Protein AF-A0A838RZ34-F1 (afdb_monomer_lite)

pLDDT: mean 84.63, std 13.36, range [51.28, 96.69]

Radius of gyration: 13.05 Å; chains: 1; bounding box: 36×21×36 Å

Foldseek 3Di:
DVVLLVVCVVVDDPQKDKDFPDWDWDDDPPFIKIKTWMWIDHPPDTDIFIFMDTDDPDPVVRVSNRVVRRVVVVVVVVVVVD

Structure (mmCIF, N/CA/C/O backbone):
data_AF-A0A838RZ34-F1
#
_entry.id   AF-A0A838RZ34-F1
#
loop_
_atom_site.group_PDB
_atom_site.id
_atom_site.type_symbol
_atom_site.label_atom_id
_atom_site.label_alt_id
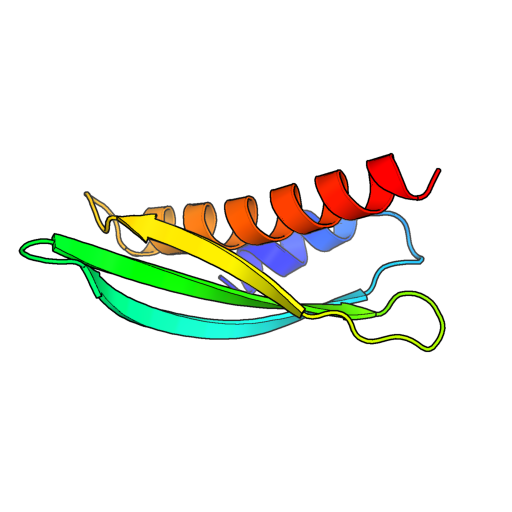_atom_site.label_comp_id
_atom_site.label_asym_id
_atom_site.label_entity_id
_atom_site.label_seq_id
_atom_site.pdbx_PDB_ins_code
_atom_site.Cartn_x
_atom_site.Cartn_y
_atom_site.Cartn_z
_atom_site.occupancy
_atom_site.B_iso_or_equiv
_atom_site.auth_seq_id
_atom_site.auth_comp_id
_atom_site.auth_asym_id
_atom_site.auth_atom_id
_atom_site.pdbx_PDB_model_num
ATOM 1 N N . GLY A 1 1 ? 1.877 8.120 6.054 1.00 58.62 1 GLY A N 1
ATOM 2 C CA . GLY A 1 1 ? 1.591 8.198 4.606 1.00 58.62 1 GLY A CA 1
ATOM 3 C C . GLY A 1 1 ? 2.709 8.896 3.851 1.00 58.62 1 GLY A C 1
ATOM 4 O O . GLY A 1 1 ? 3.711 8.263 3.556 1.00 58.62 1 GLY A O 1
ATOM 5 N N . ARG A 1 2 ? 2.588 10.203 3.575 1.00 63.97 2 ARG A N 1
ATOM 6 C CA . ARG A 1 2 ? 3.604 10.973 2.820 1.00 63.97 2 ARG A CA 1
ATOM 7 C C . ARG A 1 2 ? 5.015 10.933 3.423 1.00 63.97 2 ARG A C 1
ATOM 9 O O . ARG A 1 2 ? 5.963 10.680 2.693 1.00 63.97 2 ARG A O 1
ATOM 16 N N . ALA A 1 3 ? 5.139 11.106 4.741 1.00 63.31 3 ALA A N 1
ATOM 17 C CA . ALA A 1 3 ? 6.427 11.009 5.438 1.00 63.31 3 ALA A CA 1
ATOM 18 C C . ALA A 1 3 ? 7.064 9.612 5.304 1.00 63.31 3 ALA A C 1
ATOM 20 O O . ALA A 1 3 ? 8.268 9.493 5.124 1.00 63.31 3 ALA A O 1
ATOM 21 N N . THR A 1 4 ? 6.245 8.556 5.317 1.00 69.06 4 THR A N 1
ATOM 22 C CA . THR A 1 4 ? 6.678 7.169 5.093 1.00 69.06 4 THR A CA 1
ATOM 23 C C . THR A 1 4 ? 7.265 6.999 3.693 1.00 69.06 4 THR A C 1
ATOM 25 O O . THR A 1 4 ? 8.323 6.403 3.540 1.00 69.06 4 THR A O 1
ATOM 28 N N . LEU A 1 5 ? 6.621 7.576 2.675 1.00 67.12 5 LEU A N 1
ATOM 29 C CA . LEU A 1 5 ? 7.138 7.561 1.307 1.00 67.12 5 LEU A CA 1
ATOM 30 C C . LEU A 1 5 ? 8.406 8.387 1.137 1.00 67.12 5 LEU A C 1
ATOM 32 O O . LEU A 1 5 ? 9.304 7.944 0.438 1.00 67.12 5 LEU A O 1
ATOM 36 N N . GLN A 1 6 ? 8.511 9.544 1.790 1.00 66.38 6 GLN A N 1
ATOM 37 C CA . GLN A 1 6 ? 9.747 10.330 1.777 1.00 66.38 6 GLN A CA 1
ATOM 38 C C . GLN A 1 6 ? 10.906 9.594 2.455 1.00 66.38 6 GLN A C 1
ATOM 40 O O . GLN A 1 6 ? 12.011 9.597 1.924 1.00 66.38 6 GLN A O 1
ATOM 45 N N . ALA A 1 7 ? 10.656 8.929 3.586 1.00 65.25 7 ALA A N 1
ATOM 46 C CA . ALA A 1 7 ? 11.664 8.112 4.257 1.00 65.25 7 ALA A CA 1
ATOM 47 C C . ALA A 1 7 ? 12.111 6.929 3.383 1.00 65.25 7 ALA A C 1
ATOM 49 O O . ALA A 1 7 ? 13.297 6.621 3.315 1.00 65.25 7 ALA A O 1
ATOM 50 N N . LEU A 1 8 ? 11.169 6.299 2.676 1.00 65.50 8 LEU A N 1
ATOM 51 C CA . LEU A 1 8 ? 11.446 5.159 1.804 1.00 65.50 8 LEU A CA 1
ATOM 52 C C . LEU A 1 8 ? 12.060 5.556 0.458 1.00 65.50 8 LEU A C 1
ATOM 54 O O . LEU A 1 8 ? 12.836 4.783 -0.092 1.00 65.50 8 LEU A O 1
ATOM 58 N N . ALA A 1 9 ? 11.776 6.751 -0.062 1.00 62.00 9 ALA A N 1
ATOM 59 C CA . ALA A 1 9 ? 12.375 7.253 -1.298 1.00 62.00 9 ALA A CA 1
ATOM 60 C C . ALA A 1 9 ? 13.908 7.321 -1.213 1.00 62.00 9 ALA A C 1
ATOM 62 O O . ALA A 1 9 ? 14.568 7.120 -2.219 1.00 62.00 9 ALA A O 1
ATOM 63 N N . GLY A 1 10 ? 14.478 7.515 -0.017 1.00 58.62 10 GLY A N 1
ATOM 64 C CA . GLY A 1 10 ? 15.929 7.432 0.195 1.00 58.62 10 GLY A CA 1
ATOM 65 C C . GLY A 1 10 ? 16.504 6.007 0.170 1.00 58.62 10 GLY A C 1
ATOM 66 O O . GLY A 1 10 ? 17.717 5.847 0.209 1.00 58.62 10 GLY A O 1
ATOM 67 N N . THR A 1 11 ? 15.657 4.973 0.152 1.00 62.28 11 THR A N 1
ATOM 68 C CA . THR A 1 11 ? 16.050 3.549 0.092 1.00 62.28 11 THR A CA 1
ATOM 69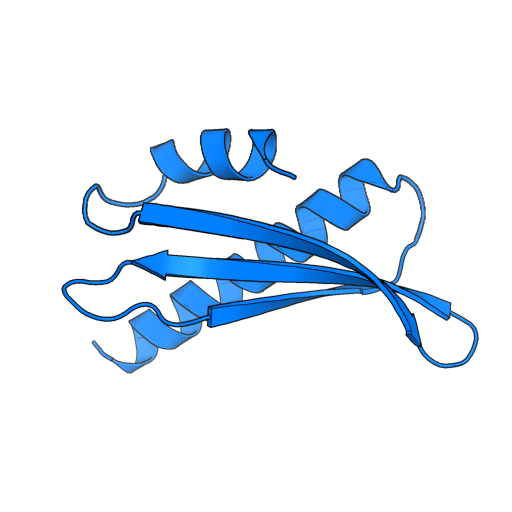 C C . THR A 1 11 ? 15.892 2.957 -1.314 1.00 62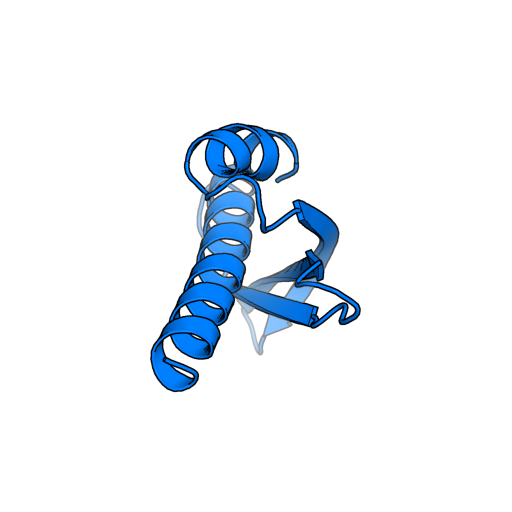.28 11 THR A C 1
ATOM 71 O O . THR A 1 11 ? 16.442 1.896 -1.599 1.00 62.28 11 THR A O 1
ATOM 74 N N . PHE A 1 12 ? 15.133 3.615 -2.193 1.00 62.25 12 PHE A N 1
ATOM 75 C CA . PHE A 1 12 ? 14.943 3.191 -3.577 1.00 62.25 12 PHE A CA 1
ATOM 76 C C . PHE A 1 12 ? 15.932 3.918 -4.496 1.00 62.25 12 PHE A C 1
ATOM 78 O O . PHE A 1 12 ? 16.224 5.088 -4.274 1.00 62.25 12 PHE A O 1
ATOM 85 N N . ASP A 1 13 ? 16.447 3.209 -5.508 1.00 57.50 13 ASP A N 1
ATOM 86 C CA . ASP A 1 13 ? 17.338 3.769 -6.537 1.00 57.50 13 ASP A CA 1
ATOM 87 C C . ASP A 1 13 ? 16.784 5.070 -7.140 1.00 57.50 13 ASP A C 1
ATOM 89 O O . ASP A 1 13 ? 15.569 5.229 -7.296 1.00 57.50 13 ASP A O 1
ATOM 93 N N . GLU A 1 14 ? 17.696 5.951 -7.559 1.00 55.31 14 GLU A N 1
ATOM 94 C CA . GLU A 1 14 ? 17.429 7.294 -8.104 1.00 55.31 14 GLU A CA 1
ATOM 95 C C . GLU A 1 14 ? 16.468 7.313 -9.316 1.00 55.31 14 GLU A C 1
ATOM 97 O O . GLU A 1 14 ? 15.892 8.353 -9.642 1.00 55.31 14 GLU A O 1
ATOM 102 N N . ASP A 1 15 ? 16.229 6.162 -9.948 1.00 60.09 15 ASP A N 1
ATOM 103 C CA . ASP A 1 15 ? 15.428 6.026 -11.167 1.00 60.09 15 ASP A CA 1
ATOM 104 C C . ASP A 1 15 ? 13.911 5.880 -10.939 1.00 60.09 15 ASP A C 1
ATOM 106 O O . ASP A 1 15 ? 13.140 5.930 -11.904 1.00 60.09 15 ASP A O 1
ATOM 110 N N . ALA A 1 16 ? 13.448 5.703 -9.694 1.00 65.50 16 ALA A N 1
ATOM 111 C CA . ALA A 1 16 ? 12.026 5.527 -9.386 1.00 65.50 16 ALA A CA 1
ATOM 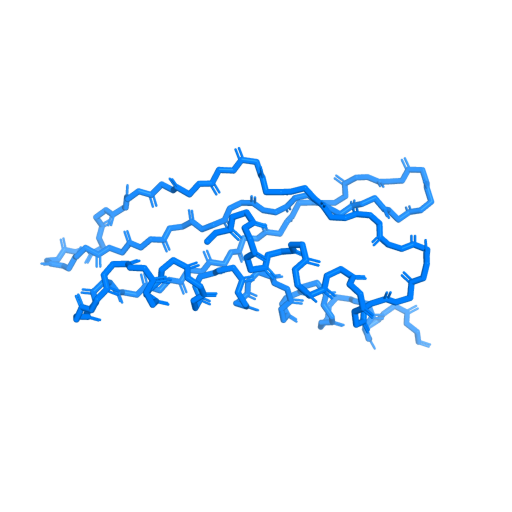112 C C . ALA A 1 16 ? 11.489 6.641 -8.474 1.00 65.50 16 ALA A C 1
ATOM 114 O O . ALA A 1 16 ? 11.642 6.615 -7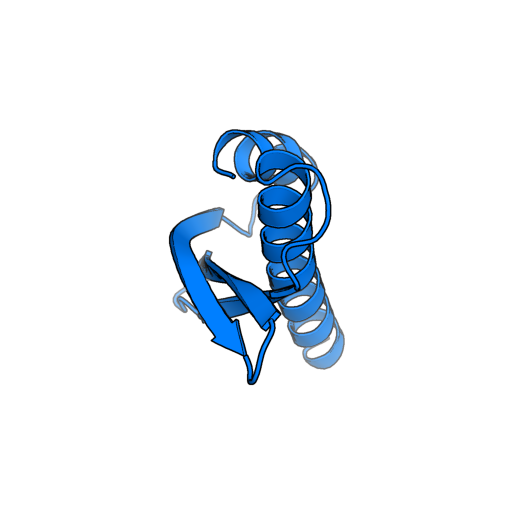.255 1.00 65.50 16 ALA A O 1
ATOM 115 N N . ALA A 1 17 ? 10.779 7.606 -9.067 1.00 81.38 17 ALA A N 1
ATOM 116 C CA . ALA A 1 17 ? 10.037 8.606 -8.302 1.00 81.38 17 ALA A CA 1
ATOM 117 C C . ALA A 1 17 ? 8.636 8.082 -7.956 1.00 81.38 17 ALA A C 1
ATOM 119 O O . ALA A 1 17 ? 7.859 7.731 -8.848 1.00 81.38 17 ALA A O 1
ATOM 120 N N . PHE A 1 18 ? 8.297 8.072 -6.667 1.00 85.62 18 PHE A N 1
ATOM 121 C CA . PHE A 1 18 ? 6.993 7.628 -6.175 1.00 85.62 18 PHE A CA 1
ATOM 122 C C . PHE A 1 18 ? 6.119 8.800 -5.731 1.00 85.62 18 PHE A C 1
ATOM 124 O O . PHE A 1 18 ? 6.591 9.738 -5.086 1.00 85.62 18 PHE A O 1
ATOM 131 N N . VAL A 1 19 ? 4.821 8.713 -6.013 1.00 89.19 19 VAL A N 1
ATOM 132 C CA . VAL A 1 19 ? 3.810 9.672 -5.561 1.00 89.19 19 VAL A CA 1
ATOM 133 C C . VAL A 1 19 ? 2.686 8.921 -4.855 1.00 89.19 19 VAL A C 1
ATOM 135 O O . VAL A 1 19 ? 2.093 8.003 -5.418 1.00 89.19 19 VAL A O 1
ATOM 138 N N . LEU A 1 20 ? 2.379 9.329 -3.619 1.00 89.56 20 LEU A N 1
ATOM 139 C CA . LEU A 1 20 ? 1.131 8.943 -2.959 1.00 89.56 20 LEU A CA 1
ATOM 140 C C . LEU A 1 20 ? 0.006 9.780 -3.553 1.00 89.56 20 LEU A C 1
ATOM 142 O O . LEU A 1 20 ? -0.065 10.977 -3.269 1.00 89.56 20 LEU A O 1
ATOM 146 N N . GLU A 1 21 ? -0.847 9.162 -4.358 1.00 93.06 21 GLU A N 1
ATOM 147 C CA . GLU A 1 21 ? -2.020 9.842 -4.912 1.00 93.06 21 GLU A CA 1
ATOM 148 C C . GLU A 1 21 ? -3.077 10.039 -3.822 1.00 93.06 21 GLU A C 1
ATOM 150 O O . GLU A 1 21 ? -3.675 11.106 -3.718 1.00 93.06 21 GLU A O 1
ATOM 155 N N . GLY A 1 22 ? -3.252 9.038 -2.954 1.00 91.88 22 GLY A N 1
ATOM 156 C CA . GLY A 1 22 ? -4.220 9.102 -1.867 1.00 91.88 22 GLY A CA 1
ATOM 157 C C . GLY A 1 22 ? -4.191 7.884 -0.953 1.00 91.88 22 GLY A C 1
ATOM 158 O O . GLY A 1 22 ? -3.565 6.863 -1.257 1.00 91.88 22 GLY A O 1
ATOM 159 N N . ILE A 1 23 ? -4.866 8.027 0.186 1.00 95.00 23 ILE A N 1
ATOM 160 C CA . ILE A 1 23 ? -5.241 6.929 1.073 1.00 95.00 23 ILE A CA 1
ATOM 161 C C . ILE A 1 23 ? -6.730 7.092 1.346 1.00 95.00 23 ILE A C 1
ATOM 163 O O . ILE A 1 23 ? -7.135 8.134 1.852 1.00 95.00 23 ILE A O 1
ATOM 167 N N . GLU A 1 24 ? -7.505 6.070 1.017 1.00 95.44 24 GLU A N 1
ATOM 168 C CA . GLU A 1 24 ? -8.955 6.055 1.182 1.00 95.44 24 GLU A CA 1
ATOM 169 C C . GLU A 1 24 ? -9.354 4.993 2.203 1.00 95.44 24 GLU A C 1
ATOM 171 O O . GLU A 1 24 ? -8.791 3.894 2.221 1.00 95.44 24 GLU A O 1
ATOM 176 N N . GLU A 1 25 ? -10.344 5.303 3.033 1.00 95.31 25 GLU A N 1
ATOM 177 C CA . GLU A 1 25 ? -11.028 4.294 3.837 1.00 95.31 25 GLU A CA 1
ATOM 178 C C . GLU A 1 25 ? -12.019 3.524 2.963 1.00 95.31 25 GLU A C 1
ATOM 180 O O . GLU A 1 25 ? -12.789 4.102 2.196 1.00 95.31 25 GLU A O 1
ATOM 185 N N . ILE A 1 26 ? -12.007 2.201 3.083 1.00 95.69 26 ILE A N 1
ATOM 186 C CA . ILE A 1 26 ? -12.900 1.306 2.351 1.00 95.69 26 ILE A CA 1
ATOM 187 C C . ILE A 1 26 ? -13.626 0.381 3.324 1.00 95.69 26 ILE A C 1
ATOM 189 O O . ILE A 1 26 ? -13.041 -0.115 4.285 1.00 95.69 26 ILE A O 1
ATOM 193 N N . ALA A 1 27 ? -14.904 0.116 3.068 1.00 95.19 27 ALA A N 1
ATOM 194 C CA . ALA A 1 27 ? -15.634 -0.930 3.774 1.00 95.19 27 ALA A CA 1
ATOM 195 C C . ALA A 1 27 ? -15.346 -2.287 3.116 1.00 95.19 27 ALA A C 1
ATOM 197 O O . ALA A 1 27 ? -15.477 -2.435 1.899 1.00 95.19 27 ALA A O 1
ATOM 198 N N . VAL A 1 28 ? -14.967 -3.283 3.917 1.00 93.06 28 VAL A N 1
ATOM 199 C CA . VAL A 1 28 ? -14.722 -4.660 3.475 1.00 93.06 28 VAL A CA 1
ATOM 200 C C . VAL A 1 28 ? -15.576 -5.581 4.337 1.00 93.06 28 VAL A C 1
ATOM 202 O O . VAL A 1 28 ? -15.167 -5.972 5.427 1.00 93.06 28 VAL A O 1
ATOM 205 N N . SER A 1 29 ? -16.770 -5.925 3.844 1.00 93.62 29 SER A N 1
ATOM 206 C CA . SER A 1 29 ? -17.790 -6.623 4.640 1.00 93.62 29 SER A CA 1
ATOM 207 C C . SER A 1 29 ? -18.137 -5.811 5.901 1.00 93.62 29 SER A C 1
ATOM 209 O O . SER A 1 29 ? -18.611 -4.682 5.802 1.00 93.62 29 SER A O 1
ATOM 211 N N . ASP A 1 30 ? -17.877 -6.376 7.070 1.00 94.50 30 ASP A N 1
ATOM 212 C CA . ASP A 1 30 ? -18.074 -5.852 8.415 1.00 94.50 30 ASP A CA 1
ATOM 213 C C . ASP A 1 30 ? -16.820 -5.159 8.975 1.00 94.50 30 ASP A C 1
ATOM 215 O O . ASP A 1 30 ? -16.859 -4.593 10.066 1.00 94.50 30 ASP A O 1
ATOM 219 N N . ALA A 1 31 ? -15.714 -5.165 8.226 1.00 94.19 31 ALA A N 1
ATOM 220 C CA . ALA A 1 31 ? -14.469 -4.512 8.596 1.00 94.19 31 ALA A CA 1
ATOM 221 C C . ALA A 1 31 ? -14.271 -3.180 7.856 1.00 94.19 31 ALA A C 1
ATOM 223 O O . ALA A 1 31 ? -14.768 -2.965 6.747 1.00 94.19 31 ALA A O 1
ATOM 224 N N . GLN A 1 32 ? -13.470 -2.295 8.449 1.00 96.06 32 GLN A N 1
ATOM 225 C CA . GLN A 1 32 ? -12.906 -1.135 7.760 1.00 96.06 32 GLN A CA 1
ATOM 226 C C . GLN A 1 32 ? -11.500 -1.463 7.268 1.00 96.06 32 GLN A C 1
ATOM 228 O O . GLN A 1 32 ? -10.754 -2.189 7.922 1.00 96.06 32 GLN A O 1
ATOM 233 N N . GLY A 1 33 ? -11.124 -0.924 6.118 1.00 95.75 33 GLY A N 1
ATOM 234 C CA . GLY A 1 33 ? -9.794 -1.044 5.546 1.00 95.75 33 GLY A CA 1
ATOM 235 C C . GLY A 1 33 ? -9.279 0.293 5.041 1.00 95.75 33 GLY A C 1
ATOM 236 O O . GLY A 1 33 ? -10.028 1.255 4.905 1.00 95.75 33 GLY A O 1
ATOM 237 N N . LEU A 1 34 ? -7.988 0.332 4.740 1.00 96.50 34 LEU A N 1
ATOM 238 C CA . LEU A 1 34 ? -7.340 1.442 4.056 1.00 96.50 34 LEU A CA 1
ATOM 239 C C . LEU A 1 34 ? -6.809 0.964 2.711 1.00 96.50 34 LEU A C 1
ATOM 241 O O . LEU A 1 34 ? -6.177 -0.091 2.633 1.00 96.50 34 LEU A O 1
ATOM 245 N N . LEU A 1 35 ? -7.029 1.769 1.677 1.00 96.56 35 LEU A N 1
ATOM 246 C CA . LEU A 1 35 ? -6.481 1.610 0.338 1.00 96.56 35 LEU A CA 1
ATOM 247 C C . LEU A 1 35 ? -5.494 2.747 0.071 1.00 96.56 35 LEU A C 1
ATOM 249 O O . LEU A 1 35 ? -5.889 3.904 -0.002 1.00 96.56 35 LEU A O 1
ATOM 253 N N . ALA A 1 36 ? -4.218 2.426 -0.111 1.00 96.12 36 ALA A N 1
ATOM 254 C CA . ALA A 1 36 ? -3.208 3.365 -0.580 1.00 96.12 36 ALA A CA 1
ATOM 255 C C . ALA A 1 36 ? -3.054 3.258 -2.101 1.00 96.12 36 ALA A C 1
ATOM 257 O O . ALA A 1 36 ? -2.858 2.162 -2.633 1.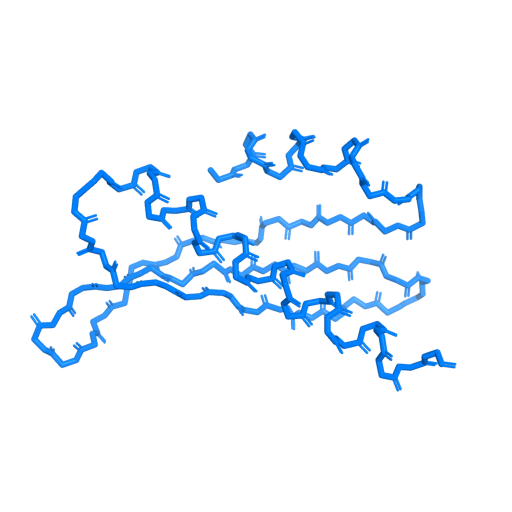00 96.12 36 ALA A O 1
ATOM 258 N N . VAL A 1 37 ? -3.090 4.401 -2.786 1.00 95.50 37 VAL A N 1
ATOM 259 C CA . VAL A 1 37 ? -2.855 4.504 -4.231 1.00 95.50 37 VAL A CA 1
ATOM 260 C C . VAL A 1 37 ? -1.505 5.166 -4.465 1.00 95.50 37 VAL A C 1
ATOM 262 O O . VAL A 1 37 ? -1.274 6.312 -4.073 1.00 95.50 37 VAL A O 1
ATOM 265 N N . LEU A 1 38 ? -0.606 4.433 -5.110 1.00 93.81 38 LEU A N 1
ATOM 266 C CA . LEU A 1 38 ? 0.756 4.849 -5.400 1.00 93.81 38 LEU A CA 1
ATOM 267 C C . LEU A 1 38 ? 0.950 4.914 -6.911 1.00 93.81 38 LEU A C 1
ATOM 269 O O . LEU A 1 38 ? 0.726 3.917 -7.591 1.00 93.81 38 LEU A O 1
ATOM 273 N N . SER A 1 39 ? 1.430 6.033 -7.445 1.00 91.94 39 SER A N 1
ATOM 274 C CA . SER A 1 39 ? 1.994 6.036 -8.795 1.00 91.94 39 SER A CA 1
ATOM 275 C C . SER A 1 39 ? 3.516 6.016 -8.736 1.00 91.94 39 SER A C 1
ATOM 277 O O . SER A 1 39 ? 4.134 6.666 -7.890 1.00 91.94 39 SER A O 1
ATOM 279 N N . ALA A 1 40 ? 4.125 5.231 -9.619 1.00 89.19 40 ALA A N 1
ATOM 280 C CA . ALA A 1 40 ? 5.569 5.190 -9.793 1.00 89.19 40 ALA A CA 1
ATOM 281 C C . ALA A 1 40 ? 5.905 5.743 -11.174 1.00 89.19 40 ALA A C 1
ATOM 283 O O . ALA A 1 40 ? 5.233 5.419 -12.150 1.00 89.19 40 ALA A O 1
ATOM 284 N N . ARG A 1 41 ? 6.942 6.571 -11.272 1.00 85.81 41 ARG A N 1
ATOM 285 C CA . ARG A 1 41 ? 7.504 6.985 -12.555 1.00 85.81 41 ARG A CA 1
ATOM 286 C C . ARG A 1 41 ? 8.658 6.055 -12.895 1.00 85.81 41 ARG A C 1
ATOM 288 O O . ARG A 1 41 ? 9.664 6.064 -12.196 1.00 85.81 41 ARG A O 1
ATOM 295 N N . VAL A 1 42 ? 8.506 5.289 -13.972 1.00 83.19 42 VAL A N 1
ATOM 296 C CA . VAL A 1 42 ? 9.539 4.384 -14.491 1.00 83.19 42 VAL A CA 1
ATOM 297 C C . VAL A 1 42 ? 9.759 4.738 -15.958 1.00 83.19 42 VAL A C 1
ATOM 299 O O . VAL A 1 42 ? 8.934 4.443 -16.822 1.00 83.19 42 VAL A O 1
ATOM 302 N N . GLY A 1 43 ? 10.839 5.469 -16.245 1.00 84.31 43 GLY A N 1
ATOM 303 C CA . GLY A 1 43 ? 11.081 6.027 -17.576 1.00 84.31 43 GLY A CA 1
ATOM 304 C C . GLY A 1 43 ? 9.954 6.966 -18.039 1.00 84.31 43 GLY A C 1
ATOM 305 O O . GLY A 1 43 ? 9.762 8.051 -17.479 1.00 84.31 43 GLY A O 1
ATOM 306 N N . ARG A 1 44 ? 9.228 6.566 -19.096 1.00 83.25 44 ARG A N 1
ATOM 307 C CA . ARG A 1 44 ? 8.081 7.310 -19.664 1.00 83.25 44 ARG A CA 1
ATOM 308 C C . ARG A 1 44 ? 6.723 6.828 -19.157 1.00 83.25 44 ARG A C 1
ATOM 310 O O . ARG A 1 44 ? 5.717 7.472 -19.442 1.00 83.25 44 ARG A O 1
ATOM 317 N N . GLU A 1 45 ? 6.691 5.720 -18.432 1.00 85.94 45 GLU A N 1
ATOM 318 C CA . GLU A 1 45 ? 5.455 5.145 -17.925 1.00 85.94 45 GLU A CA 1
ATOM 319 C C . GLU A 1 45 ? 5.156 5.648 -16.514 1.00 85.94 45 GLU A C 1
ATOM 321 O O . GLU A 1 45 ? 6.055 5.988 -15.734 1.00 85.94 45 GLU A O 1
ATOM 326 N N . ARG A 1 46 ? 3.860 5.684 -16.188 1.00 89.25 46 ARG A N 1
ATOM 327 C CA . ARG A 1 46 ? 3.363 6.005 -14.848 1.00 89.25 46 ARG A CA 1
ATOM 328 C C . ARG A 1 46 ? 2.427 4.902 -14.341 1.00 89.25 46 ARG A C 1
ATOM 330 O O . ARG A 1 46 ? 1.223 5.139 -14.230 1.00 89.25 46 ARG A O 1
ATOM 337 N N . PRO A 1 47 ? 2.937 3.681 -14.103 1.00 92.62 47 PRO A N 1
ATOM 338 C CA . PRO A 1 47 ? 2.135 2.612 -13.527 1.00 92.62 47 PRO A CA 1
ATOM 339 C C . PRO A 1 47 ? 1.577 2.999 -12.153 1.00 92.62 47 PRO A C 1
ATOM 341 O O . PRO A 1 47 ? 2.203 3.732 -11.380 1.00 92.62 47 PRO A O 1
ATOM 344 N N . VAL A 1 48 ? 0.390 2.472 -11.856 1.00 94.50 48 VAL A N 1
ATOM 345 C CA . VAL A 1 48 ? -0.317 2.677 -10.590 1.00 94.50 48 VAL A CA 1
ATOM 346 C C . VAL A 1 48 ? -0.357 1.362 -9.822 1.00 94.50 48 VAL A C 1
ATOM 348 O O . VAL A 1 48 ? -0.714 0.316 -10.365 1.00 94.50 48 VAL A O 1
ATOM 351 N N . PHE A 1 49 ? -0.014 1.430 -8.543 1.00 94.75 49 PHE A N 1
ATOM 352 C CA . PHE A 1 49 ? -0.011 0.323 -7.605 1.00 94.75 49 PHE A CA 1
ATOM 353 C C . PHE A 1 49 ? -0.944 0.631 -6.446 1.00 94.75 49 PHE A C 1
ATOM 355 O O . PHE A 1 49 ? -1.062 1.766 -5.989 1.00 94.75 49 PHE A O 1
ATOM 362 N N . HIS A 1 50 ? -1.592 -0.418 -5.962 1.00 95.88 50 HIS A N 1
ATOM 363 C CA . HIS A 1 50 ? -2.554 -0.339 -4.878 1.00 95.88 50 HIS A CA 1
ATOM 364 C C . HIS A 1 50 ? -2.056 -1.196 -3.735 1.00 95.88 50 HIS A C 1
ATOM 366 O O . HIS A 1 50 ? -1.651 -2.334 -3.968 1.00 95.88 50 HIS A O 1
ATOM 372 N N . GLY A 1 51 ? -2.116 -0.668 -2.525 1.00 96.00 51 GLY A N 1
ATOM 373 C CA . GLY A 1 51 ? -1.845 -1.425 -1.317 1.00 96.00 51 GLY A CA 1
ATOM 374 C C . GLY A 1 51 ? -3.018 -1.328 -0.367 1.00 96.00 51 GLY A C 1
ATOM 375 O O . GLY A 1 51 ? -3.690 -0.301 -0.320 1.00 96.00 51 GLY A O 1
ATOM 376 N N . SER A 1 52 ? -3.298 -2.399 0.359 1.00 96.38 52 SER A N 1
ATOM 377 C CA . SER A 1 52 ? -4.495 -2.473 1.193 1.00 96.38 52 SER A CA 1
ATOM 378 C C . SER A 1 52 ? -4.222 -3.147 2.524 1.00 96.38 52 SER A C 1
ATOM 380 O O . SER A 1 52 ? -3.474 -4.120 2.583 1.00 96.38 52 SER A O 1
ATOM 382 N N . VAL A 1 53 ? -4.881 -2.678 3.579 1.00 96.69 53 VAL A N 1
ATOM 383 C CA . VAL A 1 53 ? -4.851 -3.321 4.897 1.00 96.69 53 VAL A CA 1
ATOM 384 C C . VAL A 1 53 ? -6.213 -3.201 5.573 1.00 96.69 53 VAL A C 1
ATOM 386 O O . VAL A 1 53 ? -6.921 -2.221 5.356 1.00 96.69 53 VAL A O 1
ATOM 389 N N . ILE A 1 54 ? -6.575 -4.175 6.408 1.00 96.62 54 ILE A N 1
ATOM 390 C CA . ILE A 1 54 ? -7.708 -4.033 7.329 1.00 96.62 54 ILE A CA 1
ATOM 391 C C . ILE A 1 54 ? -7.282 -3.105 8.470 1.00 96.62 54 ILE A C 1
ATOM 393 O O . ILE A 1 54 ? -6.200 -3.264 9.037 1.00 96.62 54 ILE A O 1
ATOM 397 N N . LEU A 1 55 ? -8.119 -2.124 8.788 1.00 93.69 55 LEU A N 1
ATOM 398 C CA . LEU A 1 55 ? -7.884 -1.161 9.850 1.00 93.69 55 LEU A CA 1
ATOM 399 C C . LEU A 1 55 ? -8.021 -1.869 11.205 1.00 93.69 55 LEU A C 1
ATOM 401 O O . LEU A 1 55 ? -9.119 -2.205 11.643 1.00 93.69 55 LEU A O 1
ATOM 405 N N . GLN A 1 56 ? -6.886 -2.121 11.853 1.00 89.19 56 GLN A N 1
ATOM 406 C CA . GLN A 1 56 ? -6.800 -2.691 13.196 1.00 89.19 56 GLN A CA 1
ATOM 407 C C . GLN A 1 56 ? -5.749 -1.918 13.994 1.00 89.19 56 GLN A C 1
ATOM 409 O O . GLN A 1 56 ? -4.602 -1.818 13.564 1.00 89.19 56 GLN A O 1
ATOM 414 N N . GLY A 1 57 ? -6.127 -1.392 15.160 1.00 88.56 57 GLY A N 1
ATOM 415 C CA . GLY A 1 57 ? -5.214 -0.615 16.001 1.00 88.56 57 GLY A CA 1
ATOM 416 C C . GLY A 1 57 ? -5.014 0.817 15.499 1.00 88.56 57 GLY A C 1
ATOM 417 O O . GLY A 1 57 ? -5.990 1.515 15.234 1.00 88.56 57 GLY A O 1
ATOM 418 N N . ASP A 1 58 ? -3.760 1.268 15.421 1.00 92.81 58 ASP A N 1
ATOM 419 C CA . ASP A 1 58 ? -3.412 2.653 15.083 1.00 92.81 58 ASP A CA 1
ATOM 420 C C . ASP A 1 58 ? -3.637 2.953 13.580 1.00 92.81 58 ASP A C 1
ATOM 422 O O . ASP A 1 58 ? -3.000 2.328 12.721 1.00 92.81 58 ASP A O 1
ATOM 426 N N . PRO A 1 59 ? -4.486 3.940 13.227 1.00 89.75 59 PRO A N 1
ATOM 427 C CA . PRO A 1 59 ? -4.700 4.359 11.843 1.00 89.75 59 PRO A CA 1
ATOM 428 C C . PRO A 1 59 ? -3.427 4.798 11.107 1.00 89.75 59 PRO A C 1
ATOM 430 O O . PRO A 1 59 ? -3.312 4.594 9.896 1.00 89.75 59 PRO A O 1
ATOM 433 N N . LEU A 1 60 ? -2.448 5.382 11.806 1.00 89.75 60 LEU A N 1
ATOM 434 C CA . LEU A 1 60 ? -1.177 5.788 11.200 1.00 89.75 60 LEU A CA 1
ATOM 435 C C . LEU A 1 60 ? -0.326 4.577 10.819 1.00 89.75 60 LEU A C 1
ATOM 437 O O . LEU A 1 60 ? 0.287 4.565 9.744 1.00 89.75 60 LEU A O 1
ATOM 441 N N . GLU A 1 61 ? -0.315 3.555 11.671 1.00 91.88 61 GLU A N 1
ATOM 442 C CA . GLU A 1 61 ? 0.358 2.291 11.396 1.00 91.88 61 GLU A CA 1
ATOM 443 C C . GLU A 1 61 ? -0.316 1.563 10.228 1.00 91.88 61 GLU A C 1
ATOM 445 O O . GLU A 1 61 ? 0.361 1.121 9.297 1.00 91.88 61 GLU A O 1
ATOM 450 N N . ALA A 1 62 ? -1.649 1.506 10.217 1.00 93.06 62 ALA A N 1
ATOM 451 C CA . ALA A 1 62 ? -2.411 0.926 9.116 1.00 93.06 62 ALA A CA 1
ATOM 452 C C . ALA A 1 62 ? -2.133 1.659 7.788 1.00 93.06 62 ALA A C 1
ATOM 454 O O . ALA A 1 62 ? -1.852 1.027 6.769 1.00 93.06 62 ALA A O 1
ATOM 455 N N . ALA A 1 63 ? -2.093 2.993 7.796 1.00 92.12 63 ALA A N 1
ATOM 456 C CA . ALA A 1 63 ? -1.735 3.779 6.618 1.00 92.12 63 ALA A CA 1
ATOM 457 C C . ALA A 1 63 ? -0.311 3.470 6.120 1.00 92.12 63 ALA A C 1
ATOM 459 O O . ALA A 1 63 ? -0.082 3.375 4.913 1.00 92.12 63 ALA A O 1
ATOM 460 N N . ALA A 1 64 ? 0.656 3.296 7.026 1.00 91.88 64 ALA A N 1
ATOM 461 C CA . ALA A 1 64 ? 2.012 2.895 6.658 1.00 91.88 64 ALA A CA 1
ATOM 462 C C . ALA A 1 64 ? 2.043 1.482 6.051 1.00 91.88 64 ALA A C 1
ATOM 464 O O . ALA A 1 64 ? 2.682 1.279 5.019 1.00 91.88 64 ALA A O 1
ATOM 465 N N . ARG A 1 65 ? 1.307 0.529 6.634 1.00 94.31 65 ARG A N 1
ATOM 466 C CA . ARG A 1 65 ? 1.180 -0.846 6.123 1.00 94.31 65 ARG A CA 1
ATOM 467 C C . ARG A 1 65 ? 0.547 -0.889 4.731 1.00 94.31 65 ARG A C 1
ATOM 469 O O . ARG A 1 65 ? 1.058 -1.595 3.869 1.00 94.31 65 ARG A O 1
ATOM 476 N N . ALA A 1 66 ? -0.497 -0.097 4.478 1.00 95.50 66 ALA A N 1
ATOM 477 C CA . ALA A 1 66 ? -1.108 0.007 3.152 1.00 95.50 66 ALA A CA 1
ATOM 478 C C . ALA A 1 66 ? -0.120 0.559 2.109 1.00 95.50 66 ALA A C 1
ATOM 480 O O . ALA A 1 66 ? -0.016 0.030 1.006 1.00 95.50 66 ALA A O 1
ATOM 481 N N . VAL A 1 67 ? 0.664 1.584 2.462 1.00 93.69 67 VAL A N 1
ATOM 482 C CA . VAL A 1 67 ? 1.716 2.119 1.579 1.00 93.69 67 VAL A CA 1
ATOM 483 C C . VAL A 1 67 ? 2.812 1.079 1.310 1.00 93.69 67 VAL A C 1
ATOM 485 O O . VAL A 1 67 ? 3.246 0.932 0.168 1.00 93.69 67 VAL A O 1
ATOM 488 N N . LEU A 1 68 ? 3.242 0.333 2.332 1.00 93.00 68 LEU A N 1
ATOM 489 C CA . LEU A 1 68 ? 4.231 -0.739 2.184 1.00 93.00 68 LEU A CA 1
ATOM 490 C C . LEU A 1 68 ? 3.719 -1.879 1.295 1.00 93.00 68 LEU A C 1
ATOM 492 O O . LEU A 1 68 ? 4.474 -2.375 0.463 1.00 93.00 68 LEU A O 1
ATOM 496 N N . ASP A 1 69 ? 2.443 -2.255 1.406 1.00 95.44 69 ASP A N 1
ATOM 497 C CA . ASP A 1 69 ? 1.829 -3.242 0.510 1.00 95.44 69 ASP A CA 1
ATOM 498 C C . ASP A 1 69 ? 1.879 -2.774 -0.957 1.00 95.44 69 ASP A C 1
ATOM 500 O O . ASP A 1 69 ? 2.299 -3.530 -1.835 1.00 95.44 69 ASP A O 1
ATOM 504 N N . ALA A 1 70 ? 1.563 -1.500 -1.234 1.00 94.31 70 ALA A N 1
ATOM 505 C CA . ALA A 1 70 ? 1.645 -0.938 -2.587 1.00 94.31 70 ALA A CA 1
ATOM 506 C C . ALA A 1 70 ? 3.077 -1.003 -3.152 1.00 94.31 70 ALA A C 1
ATOM 508 O O . ALA A 1 70 ? 3.285 -1.388 -4.306 1.00 94.31 70 ALA A O 1
ATOM 509 N N . LEU A 1 71 ? 4.073 -0.671 -2.324 1.00 90.56 71 LEU A N 1
ATOM 510 C CA . LEU A 1 71 ? 5.491 -0.734 -2.689 1.00 90.56 71 LEU A CA 1
ATOM 511 C C . LEU A 1 71 ? 5.971 -2.170 -2.927 1.00 90.56 71 LEU A C 1
ATOM 513 O O . LEU A 1 71 ? 6.706 -2.419 -3.883 1.00 90.56 71 LEU A O 1
ATOM 517 N N . ASN A 1 72 ? 5.524 -3.130 -2.117 1.00 91.44 72 ASN A N 1
ATOM 518 C CA . ASN A 1 72 ? 5.841 -4.544 -2.317 1.00 91.44 72 ASN A CA 1
ATOM 519 C C . ASN A 1 72 ? 5.296 -5.051 -3.658 1.00 91.44 72 ASN A C 1
ATOM 521 O O . ASN A 1 72 ? 5.978 -5.796 -4.364 1.00 91.44 72 ASN A O 1
ATOM 525 N N . ARG A 1 73 ? 4.101 -4.602 -4.065 1.00 91.88 73 ARG A N 1
ATOM 526 C CA . ARG A 1 73 ? 3.541 -4.937 -5.385 1.00 91.88 73 ARG A CA 1
ATOM 527 C C . ARG A 1 73 ? 4.331 -4.314 -6.532 1.00 91.88 73 ARG A C 1
ATOM 529 O O . ARG A 1 73 ? 4.533 -4.987 -7.541 1.00 91.88 73 ARG A O 1
ATOM 536 N N . PHE A 1 74 ? 4.824 -3.085 -6.372 1.00 89.25 74 PHE A N 1
ATOM 537 C CA . PHE A 1 74 ? 5.760 -2.485 -7.326 1.00 89.25 74 PHE A CA 1
ATOM 538 C C . PHE A 1 74 ? 7.036 -3.329 -7.470 1.00 89.25 74 PHE A C 1
ATOM 540 O O . PHE A 1 74 ? 7.407 -3.693 -8.586 1.00 89.25 74 PHE A O 1
ATOM 547 N N . GLN A 1 75 ? 7.675 -3.707 -6.358 1.00 86.00 75 GLN A N 1
ATOM 548 C CA . GLN A 1 75 ? 8.888 -4.531 -6.394 1.00 86.00 75 GLN A CA 1
ATOM 549 C C . GLN A 1 75 ? 8.636 -5.893 -7.050 1.00 86.00 75 GLN A C 1
ATOM 551 O O . GLN A 1 75 ? 9.422 -6.331 -7.889 1.00 86.00 75 GLN A O 1
ATOM 556 N N . ALA A 1 76 ? 7.511 -6.536 -6.726 1.00 88.06 76 ALA A N 1
ATOM 557 C CA . ALA A 1 76 ? 7.119 -7.809 -7.320 1.00 88.06 76 ALA A CA 1
ATOM 558 C C . ALA A 1 76 ? 6.831 -7.704 -8.827 1.00 88.06 76 ALA A C 1
ATOM 560 O O . ALA A 1 76 ? 7.017 -8.685 -9.544 1.00 88.06 76 ALA A O 1
ATOM 561 N N . ALA A 1 77 ? 6.366 -6.549 -9.316 1.00 86.62 77 ALA A N 1
ATOM 562 C CA . ALA A 1 77 ? 6.207 -6.292 -10.745 1.00 86.62 77 ALA A CA 1
ATOM 563 C C . ALA A 1 77 ? 7.567 -6.072 -11.428 1.00 86.62 77 ALA A C 1
ATOM 565 O O . ALA A 1 77 ? 7.811 -6.642 -12.489 1.00 86.62 77 ALA A O 1
ATOM 566 N N . ARG A 1 78 ? 8.482 -5.327 -10.790 1.00 79.94 78 ARG A N 1
ATOM 567 C CA . ARG A 1 78 ? 9.843 -5.093 -11.301 1.00 79.94 78 ARG A CA 1
ATOM 568 C C . ARG A 1 78 ? 10.655 -6.387 -11.397 1.00 79.94 78 ARG A C 1
ATOM 570 O O . ARG A 1 78 ? 11.286 -6.630 -12.415 1.00 79.94 78 ARG A O 1
ATOM 577 N N . GLY A 1 79 ? 10.591 -7.238 -10.372 1.00 73.69 79 GLY A N 1
ATOM 578 C CA . GLY A 1 79 ? 11.296 -8.524 -10.344 1.00 73.69 79 GLY A CA 1
ATOM 579 C C . GLY A 1 79 ? 10.796 -9.557 -11.361 1.00 73.69 79 GLY A C 1
ATOM 580 O O . GLY A 1 79 ? 11.485 -10.537 -11.597 1.00 73.69 79 GLY A O 1
ATOM 581 N N . ARG A 1 80 ? 9.618 -9.356 -11.969 1.00 63.47 80 ARG A N 1
ATOM 582 C CA . ARG A 1 80 ? 9.120 -10.188 -13.082 1.00 63.47 80 ARG A CA 1
ATOM 583 C C . ARG A 1 80 ? 9.530 -9.670 -14.462 1.00 63.47 80 ARG A C 1
ATOM 585 O O . ARG A 1 80 ? 9.336 -10.380 -15.441 1.00 63.47 80 ARG A O 1
ATOM 592 N N . ALA A 1 81 ? 10.004 -8.428 -14.545 1.00 56.75 81 ALA A N 1
ATOM 593 C CA . ALA A 1 81 ? 10.409 -7.779 -15.790 1.00 56.75 81 ALA A CA 1
ATOM 594 C C . ALA A 1 81 ? 11.930 -7.844 -16.042 1.00 56.75 81 ALA A C 1
ATOM 596 O O . ALA A 1 81 ? 12.369 -7.448 -17.120 1.00 56.75 81 ALA A O 1
ATOM 597 N N . ALA A 1 82 ? 12.705 -8.310 -15.055 1.00 51.28 82 ALA A N 1
ATOM 598 C CA . ALA A 1 82 ? 14.146 -8.564 -15.126 1.00 51.28 82 ALA A CA 1
ATOM 599 C C . ALA A 1 82 ? 14.420 -10.046 -15.411 1.00 51.28 82 ALA A C 1
ATOM 601 O O . ALA A 1 82 ? 15.417 -10.323 -16.113 1.00 51.28 82 ALA A O 1
#

Secondary structure (DSSP, 8-state):
-HHHHHHHHTTS-TTEEEEEEEEEEEEETTEEEEEEEEEEEETTB--EEEEEEE--S-HHHHHHHHHHHHHHHHHHHHTTT-

Sequence (82 aa):
GRATLQALAGTFDEDAAFVLEGIEEIAVSDAQGLLAVLSARVGRERPVFHGSVILQGDPLEAAARAVLDALNRFQAARGRAA